Protein AF-A0A9D4E844-F1 (afdb_monomer_lite)

Organism: Dreissena polymorpha (NCBI:txid45954)

Radius of gyration: 20.9 Å; chains: 1; bounding box: 49×48×36 Å

Sequence (82 aa):
MICHIARHLSYVFYYLIKQKLKEENAAKQEEYGFCIMDSHREKIGNFRIEPPSLFRGRGEHPKQGMLKRRVQPEDVIINCSK

Structure (mmCIF, N/CA/C/O backbone):
data_AF-A0A9D4E844-F1
#
_entry.id   AF-A0A9D4E844-F1
#
loop_
_atom_site.group_PDB
_atom_site.id
_atom_site.type_symbol
_atom_site.label_atom_id
_atom_site.label_alt_id
_atom_site.label_comp_id
_atom_site.label_asym_id
_atom_site.label_entity_id
_atom_site.lab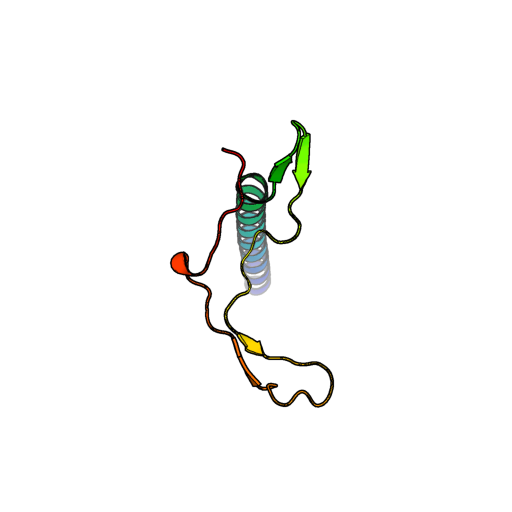el_seq_id
_atom_site.pdbx_PDB_ins_code
_atom_site.Cartn_x
_atom_site.Cartn_y
_atom_site.Cartn_z
_atom_site.occupancy
_atom_site.B_iso_or_equiv
_atom_site.auth_seq_id
_atom_site.auth_comp_id
_atom_site.auth_asym_id
_atom_site.auth_atom_id
_atom_site.pdbx_PDB_model_num
ATOM 1 N N . MET A 1 1 ? 27.456 32.301 15.784 1.00 62.09 1 MET A N 1
ATOM 2 C CA . MET A 1 1 ? 26.135 32.124 16.439 1.00 62.09 1 MET A CA 1
ATOM 3 C C . MET A 1 1 ? 24.992 31.942 15.433 1.00 62.09 1 MET A C 1
ATOM 5 O O . MET A 1 1 ? 24.251 30.980 15.576 1.00 62.09 1 MET A O 1
ATOM 9 N N . ILE A 1 2 ? 24.895 32.755 14.370 1.00 62.69 2 ILE A N 1
ATOM 10 C CA . ILE A 1 2 ? 23.823 32.666 13.348 1.00 62.69 2 ILE A CA 1
ATOM 11 C C . ILE A 1 2 ? 23.762 31.292 12.632 1.00 62.69 2 ILE A C 1
ATOM 13 O O . ILE A 1 2 ? 22.685 30.712 12.518 1.00 62.69 2 ILE A O 1
ATOM 17 N N . CYS A 1 3 ? 24.901 30.688 12.255 1.00 62.12 3 CYS A N 1
ATOM 18 C CA . CYS A 1 3 ? 24.921 29.348 11.633 1.00 62.12 3 CYS A CA 1
ATOM 19 C C . CYS A 1 3 ? 24.419 28.208 12.539 1.00 62.12 3 CYS A C 1
ATOM 21 O O . CYS A 1 3 ? 23.899 27.212 12.039 1.00 62.12 3 CYS A O 1
ATOM 23 N N . HIS A 1 4 ? 24.572 28.326 13.861 1.00 67.12 4 HIS A N 1
ATOM 24 C CA . HIS A 1 4 ? 24.136 27.282 14.796 1.00 67.12 4 HIS A CA 1
ATOM 25 C C . HIS A 1 4 ? 22.613 27.293 14.973 1.00 67.12 4 HIS A C 1
ATOM 27 O O . HIS A 1 4 ? 21.984 26.237 15.002 1.00 67.12 4 HIS A O 1
ATOM 33 N N . ILE A 1 5 ? 22.021 28.491 15.005 1.00 73.62 5 ILE A N 1
ATOM 34 C CA . ILE A 1 5 ? 20.569 28.689 15.091 1.00 73.62 5 ILE A CA 1
ATOM 35 C C . ILE A 1 5 ? 19.885 28.169 13.815 1.00 73.62 5 ILE A C 1
ATOM 37 O O . ILE A 1 5 ? 18.904 27.432 13.901 1.00 73.62 5 ILE A O 1
ATOM 41 N N . ALA A 1 6 ? 20.451 28.449 12.634 1.00 72.38 6 ALA A N 1
ATOM 42 C CA . ALA A 1 6 ? 19.923 27.956 11.357 1.00 72.38 6 ALA A CA 1
ATOM 43 C C . ALA A 1 6 ? 19.927 26.415 11.257 1.00 72.38 6 ALA A C 1
ATOM 45 O O . ALA A 1 6 ? 18.957 25.815 10.788 1.00 72.38 6 ALA A O 1
ATOM 46 N N . ARG A 1 7 ? 20.984 25.753 11.751 1.00 75.00 7 ARG A N 1
ATOM 47 C CA . ARG A 1 7 ? 21.058 24.280 11.807 1.00 75.00 7 ARG A CA 1
ATOM 48 C C . ARG A 1 7 ? 20.002 23.684 12.737 1.00 75.00 7 ARG A C 1
ATOM 50 O O . ARG A 1 7 ? 19.389 22.676 12.394 1.00 75.00 7 ARG A O 1
ATOM 57 N N . HIS A 1 8 ? 19.775 24.316 13.888 1.00 78.50 8 HIS A N 1
ATOM 58 C CA . HIS A 1 8 ? 18.782 23.855 14.854 1.00 78.50 8 HIS A CA 1
ATOM 59 C C . HIS A 1 8 ? 17.350 23.993 14.312 1.00 78.50 8 HIS A C 1
ATOM 61 O O . HIS A 1 8 ? 16.564 23.053 14.435 1.00 78.50 8 HIS A O 1
ATOM 67 N N . LEU A 1 9 ? 17.020 25.118 13.671 1.00 79.62 9 LEU A N 1
ATOM 68 C CA . LEU A 1 9 ? 15.708 25.339 13.049 1.00 79.62 9 LEU A CA 1
ATOM 69 C C . LEU A 1 9 ? 15.421 24.324 11.934 1.00 79.62 9 LEU A C 1
ATOM 71 O O . LEU A 1 9 ? 14.333 23.755 11.892 1.00 79.62 9 LEU A O 1
ATOM 75 N N . SER A 1 10 ? 16.411 24.035 11.081 1.00 81.81 10 SER A N 1
ATOM 76 C CA . SER A 1 10 ? 16.289 23.018 10.026 1.00 81.81 10 SER A CA 1
ATOM 77 C C . SER A 1 10 ? 16.020 21.618 10.593 1.00 81.81 10 SER A C 1
ATOM 79 O O . SER A 1 10 ? 15.125 20.912 10.128 1.00 81.81 10 SER A O 1
ATOM 81 N N . TYR A 1 11 ? 16.729 21.235 11.659 1.00 84.69 11 TYR A N 1
ATOM 82 C CA . TYR A 1 11 ? 16.540 19.934 12.305 1.00 84.69 11 TYR A CA 1
ATOM 83 C C . TYR A 1 11 ? 15.165 19.801 12.978 1.00 84.69 11 TYR A C 1
ATOM 85 O O . TYR A 1 11 ? 14.508 18.766 12.859 1.00 84.69 11 TYR A O 1
ATOM 93 N N . VAL A 1 12 ? 14.698 20.864 13.642 1.00 87.44 12 VAL A N 1
ATOM 94 C CA . VAL A 1 12 ? 13.359 20.908 14.249 1.00 87.44 12 VAL A CA 1
ATOM 95 C C . VAL A 1 12 ? 12.281 20.800 13.174 1.00 87.44 12 VAL A C 1
ATOM 97 O O . VAL A 1 12 ? 11.357 20.002 13.314 1.00 87.44 12 VAL A O 1
ATOM 100 N N . PHE A 1 13 ? 12.425 21.528 12.065 1.00 88.00 13 PHE A N 1
ATOM 101 C CA . PHE A 1 13 ? 11.484 21.463 10.949 1.00 88.00 13 PHE A CA 1
ATOM 102 C C . PHE A 1 13 ? 11.429 20.065 10.314 1.00 88.00 13 PHE A C 1
ATOM 104 O O . PHE A 1 13 ? 10.344 19.522 10.102 1.00 88.00 13 PHE A O 1
ATOM 111 N N . TYR A 1 14 ? 12.588 19.438 10.095 1.00 89.56 14 TYR A N 1
ATOM 112 C CA . TYR A 1 14 ? 12.671 18.055 9.622 1.00 89.56 14 TYR A CA 1
ATOM 113 C C . TYR A 1 14 ? 11.943 17.081 10.559 1.00 89.56 14 TYR A C 1
ATOM 115 O O . TYR A 1 14 ? 11.176 16.231 10.101 1.00 89.56 14 TYR A O 1
ATOM 123 N N . TYR A 1 15 ? 12.146 17.213 11.873 1.00 89.94 15 TYR A N 1
ATOM 124 C CA . TYR A 1 15 ? 11.508 16.335 12.849 1.00 89.94 15 TYR A CA 1
ATOM 125 C C . TYR A 1 15 ? 9.987 16.517 12.878 1.00 89.94 15 TYR A C 1
ATOM 127 O O . TYR A 1 15 ? 9.259 15.528 12.917 1.00 89.94 15 TYR A O 1
ATOM 135 N N . LEU A 1 16 ? 9.500 17.756 12.778 1.00 93.25 16 LEU A N 1
ATOM 136 C CA . LEU A 1 16 ? 8.068 18.050 12.693 1.00 93.25 16 LEU A CA 1
ATOM 137 C C . LEU A 1 16 ? 7.428 17.432 11.443 1.00 93.25 16 LEU A C 1
ATOM 139 O O . LEU A 1 16 ? 6.380 16.801 11.550 1.00 93.25 16 LEU A O 1
ATOM 143 N N . ILE A 1 17 ? 8.068 17.541 10.273 1.00 93.06 17 ILE A N 1
ATOM 144 C CA . ILE A 1 17 ? 7.588 16.887 9.042 1.00 93.06 17 ILE A CA 1
ATOM 145 C C . ILE A 1 17 ? 7.565 15.367 9.214 1.00 93.06 17 ILE A C 1
ATOM 147 O O . ILE A 1 17 ? 6.588 14.712 8.856 1.00 93.06 17 ILE A O 1
ATOM 151 N N . LYS A 1 18 ? 8.624 14.792 9.792 1.00 93.81 18 LYS A N 1
ATOM 152 C CA . LYS A 1 18 ? 8.712 13.349 10.030 1.00 93.81 18 LYS A CA 1
ATOM 153 C C . LYS A 1 18 ? 7.617 12.852 10.979 1.00 93.81 18 LYS A C 1
ATOM 155 O O . LYS A 1 18 ? 7.077 11.774 10.739 1.00 93.81 18 LYS A O 1
ATOM 160 N N . GLN A 1 19 ? 7.288 13.614 12.025 1.00 94.38 19 GLN A N 1
ATOM 161 C CA . GLN A 1 19 ? 6.194 13.280 12.942 1.00 94.38 19 GLN A CA 1
ATOM 162 C C . GLN A 1 19 ? 4.843 13.324 12.233 1.00 94.38 19 GLN A C 1
ATOM 164 O O . GLN A 1 19 ? 4.132 12.325 12.257 1.00 94.38 19 GLN A O 1
ATOM 169 N N . LYS A 1 20 ? 4.554 14.395 11.483 1.00 94.69 20 LYS A N 1
ATOM 170 C CA . LYS A 1 20 ? 3.324 14.490 10.680 1.00 94.69 20 LYS A CA 1
ATOM 171 C C . LYS A 1 20 ? 3.169 13.314 9.713 1.00 94.69 20 LYS A C 1
ATOM 173 O O . LYS A 1 20 ? 2.132 12.664 9.688 1.00 94.69 20 LYS A O 1
ATOM 178 N N . LEU A 1 21 ? 4.232 12.954 8.987 1.00 93.44 21 LEU A N 1
ATOM 179 C CA . LEU A 1 21 ? 4.219 11.790 8.092 1.00 93.44 21 LEU A CA 1
ATOM 180 C C . LEU A 1 21 ? 3.974 10.475 8.842 1.00 93.44 21 LEU A C 1
ATOM 182 O O . LEU A 1 21 ? 3.357 9.555 8.305 1.00 93.44 21 LEU A O 1
ATOM 186 N N . LYS A 1 22 ? 4.483 10.339 10.069 1.00 93.69 22 LYS A N 1
ATOM 187 C CA . LYS A 1 22 ? 4.260 9.150 10.895 1.00 93.69 22 LYS A CA 1
ATOM 188 C C . LYS A 1 22 ? 2.805 9.069 11.363 1.00 93.69 22 LYS A C 1
ATOM 190 O O . LYS A 1 22 ? 2.226 7.991 11.283 1.00 93.69 22 LYS A O 1
ATOM 195 N N . GLU A 1 23 ? 2.233 10.186 11.798 1.00 94.88 23 GLU A N 1
ATOM 196 C CA . GLU A 1 23 ? 0.832 10.304 12.218 1.00 94.88 23 GLU A CA 1
ATOM 197 C C . GLU A 1 23 ? -0.123 9.985 11.060 1.00 94.88 23 GLU A C 1
ATOM 199 O O . GLU A 1 23 ? -0.992 9.128 11.198 1.00 94.88 23 GLU A O 1
ATOM 204 N N . GLU A 1 24 ? 0.107 10.558 9.876 1.00 93.56 24 GLU A N 1
ATOM 205 C CA . GLU A 1 24 ? -0.675 10.258 8.668 1.00 93.56 24 GLU A CA 1
ATOM 206 C C . GLU A 1 24 ? -0.593 8.777 8.266 1.00 93.56 24 GLU A C 1
ATOM 208 O O . GLU A 1 24 ? -1.579 8.172 7.841 1.00 93.56 24 GLU A O 1
ATOM 213 N N . ASN A 1 25 ? 0.591 8.168 8.386 1.00 91.62 25 ASN A N 1
ATOM 214 C CA . ASN A 1 25 ? 0.762 6.743 8.112 1.00 91.62 25 ASN A CA 1
ATOM 215 C C . ASN A 1 25 ? 0.061 5.863 9.156 1.00 91.62 25 ASN A C 1
ATOM 217 O O . ASN A 1 25 ? -0.446 4.804 8.787 1.00 91.62 25 ASN A O 1
ATOM 221 N N . ALA A 1 26 ? 0.031 6.283 10.423 1.00 91.94 26 ALA A N 1
ATOM 222 C CA . ALA A 1 26 ? -0.659 5.573 11.495 1.00 91.94 26 ALA A CA 1
ATOM 223 C C . ALA A 1 26 ? -2.181 5.630 11.315 1.00 91.94 26 ALA A C 1
ATOM 225 O O . ALA A 1 26 ? -2.823 4.586 11.382 1.00 91.94 26 ALA A O 1
ATOM 226 N N . ALA A 1 27 ? -2.731 6.798 10.969 1.00 93.12 27 ALA A N 1
ATOM 227 C CA . ALA A 1 27 ? -4.153 6.954 10.658 1.00 93.12 27 ALA A CA 1
ATOM 228 C C . ALA A 1 27 ? -4.585 6.022 9.509 1.00 93.12 27 ALA A C 1
ATOM 230 O O . ALA A 1 27 ? -5.534 5.254 9.641 1.00 93.12 27 ALA A O 1
ATOM 231 N N . LYS A 1 28 ? -3.808 5.980 8.416 1.00 91.56 28 LYS A N 1
ATOM 232 C CA . LYS A 1 28 ? -4.061 5.058 7.291 1.00 91.56 28 LYS A CA 1
ATOM 233 C C . LYS A 1 28 ? -3.947 3.583 7.687 1.00 91.56 28 LYS A C 1
ATOM 235 O O . LYS A 1 28 ? -4.650 2.743 7.135 1.00 91.56 28 LYS A O 1
ATOM 240 N N . GLN A 1 29 ? -3.034 3.246 8.597 1.00 90.69 29 GLN A N 1
ATOM 241 C CA . GLN A 1 29 ? -2.876 1.877 9.094 1.00 90.69 29 GLN A CA 1
ATOM 242 C C . GLN A 1 29 ? -4.070 1.449 9.952 1.00 90.69 29 GLN A C 1
ATOM 244 O O . GLN A 1 29 ? -4.448 0.283 9.925 1.00 90.69 29 GLN A O 1
ATOM 249 N N . GLU A 1 30 ? -4.643 2.362 10.729 1.00 89.81 30 GLU A N 1
ATOM 250 C CA . GLU A 1 30 ? -5.814 2.077 11.551 1.00 89.81 30 GLU A CA 1
ATOM 251 C C . GLU A 1 30 ? -7.066 1.848 10.700 1.00 89.81 30 GLU A C 1
ATOM 253 O O . GLU A 1 30 ? -7.811 0.904 10.967 1.00 89.81 30 GLU A O 1
ATOM 258 N N . GLU A 1 31 ? -7.235 2.656 9.651 1.00 90.56 31 GLU A N 1
ATOM 259 C CA . GLU A 1 31 ? -8.367 2.594 8.723 1.00 90.56 31 GLU A CA 1
ATOM 260 C C . GLU A 1 31 ? -8.304 1.371 7.792 1.00 90.56 31 GLU A C 1
ATOM 262 O O . GLU A 1 31 ? -9.267 0.617 7.699 1.00 90.56 31 GLU A O 1
ATOM 267 N N . TYR A 1 32 ? -7.162 1.136 7.131 1.00 92.19 32 TYR A N 1
ATOM 268 C CA . TYR A 1 32 ? -7.037 0.121 6.070 1.00 92.19 32 TYR A CA 1
ATOM 269 C C . TYR A 1 32 ? -6.209 -1.107 6.457 1.00 92.19 32 TYR A C 1
ATOM 271 O O . TYR A 1 32 ? -6.095 -2.049 5.679 1.00 92.19 32 TYR A O 1
ATOM 279 N N . GLY A 1 33 ? -5.556 -1.098 7.618 1.00 91.31 33 GLY A N 1
ATOM 280 C CA . GLY A 1 33 ? -4.622 -2.153 8.017 1.00 91.31 33 GLY A CA 1
ATOM 281 C C . GLY A 1 33 ? -5.258 -3.321 8.761 1.00 91.31 33 GLY A C 1
ATOM 282 O O . GLY A 1 33 ? -4.528 -4.222 9.179 1.00 91.31 33 GLY A O 1
ATOM 283 N N . PHE A 1 34 ? -6.575 -3.308 8.954 1.00 93.31 34 PHE A N 1
ATOM 284 C CA . PHE A 1 34 ? -7.295 -4.329 9.702 1.00 93.31 34 PHE A CA 1
ATOM 285 C C . PHE A 1 34 ? -8.519 -4.807 8.929 1.00 93.31 34 PHE A C 1
ATOM 287 O O . PHE A 1 34 ? -9.220 -4.009 8.315 1.00 93.31 34 PHE A O 1
ATOM 294 N N . CYS A 1 35 ? -8.787 -6.106 8.996 1.00 92.44 35 CYS A N 1
ATOM 295 C CA . CYS A 1 35 ? -10.029 -6.708 8.530 1.00 92.44 35 CYS A CA 1
ATOM 296 C C . CYS A 1 35 ? -10.721 -7.428 9.690 1.00 92.44 35 CYS A C 1
ATOM 298 O O . CYS A 1 35 ? -10.101 -7.748 10.704 1.00 92.44 35 CYS A O 1
ATOM 300 N N . ILE A 1 36 ? -12.022 -7.660 9.543 1.00 92.25 36 ILE A N 1
ATOM 301 C CA . ILE A 1 36 ? -12.783 -8.507 10.459 1.00 92.25 36 ILE A CA 1
ATOM 302 C C . ILE A 1 36 ? -12.924 -9.866 9.781 1.00 92.25 36 ILE A C 1
ATOM 304 O O . ILE A 1 36 ? -13.476 -9.947 8.686 1.00 92.25 36 ILE A O 1
ATOM 308 N N . MET A 1 37 ? -12.416 -10.916 10.418 1.00 91.62 37 MET A N 1
ATOM 309 C CA . MET A 1 37 ? -12.598 -12.302 9.988 1.00 91.62 37 MET A CA 1
ATOM 310 C C . MET A 1 37 ? -13.160 -13.093 11.164 1.00 91.62 37 MET A C 1
ATOM 312 O O . MET A 1 37 ? -12.608 -13.019 12.257 1.00 91.62 37 MET A O 1
ATOM 316 N N . ASP A 1 38 ? -14.275 -13.798 10.966 1.00 89.19 38 ASP A N 1
ATOM 317 C CA . ASP A 1 38 ? -14.920 -14.631 11.994 1.00 89.19 38 ASP A CA 1
ATOM 318 C C . ASP A 1 38 ? -15.106 -13.919 13.353 1.00 89.19 38 ASP A C 1
ATOM 320 O O . ASP A 1 38 ? -14.860 -14.483 14.415 1.00 89.19 38 ASP A O 1
ATOM 324 N N . SER A 1 39 ? -15.532 -12.648 13.318 1.00 88.44 39 SER A N 1
ATOM 325 C CA . SER A 1 39 ? -15.709 -11.753 14.482 1.00 88.44 39 SER A CA 1
ATOM 326 C C . SER A 1 39 ? -14.424 -11.284 15.185 1.00 88.44 39 SER A C 1
ATOM 328 O O . SER A 1 39 ? -14.501 -10.533 16.158 1.00 88.44 39 SER A O 1
ATOM 330 N N . HIS A 1 40 ? -13.245 -11.644 14.679 1.00 91.38 40 HIS A N 1
ATOM 331 C CA . HIS A 1 40 ? -11.952 -11.186 15.184 1.00 91.38 40 HIS A CA 1
ATOM 332 C C . HIS A 1 40 ? -11.343 -10.103 14.288 1.00 91.38 40 HIS A C 1
ATOM 334 O O . HIS A 1 40 ? -11.467 -10.132 13.063 1.00 91.38 40 HIS A O 1
ATOM 340 N N . ARG A 1 41 ? -10.675 -9.120 14.909 1.00 92.06 41 ARG A N 1
ATOM 341 C CA . ARG A 1 41 ? -9.943 -8.067 14.194 1.00 92.06 41 ARG A CA 1
ATOM 342 C C . ARG A 1 41 ? -8.535 -8.557 13.883 1.00 92.06 41 ARG A C 1
ATOM 344 O O . ARG A 1 41 ? -7.684 -8.599 14.768 1.00 92.06 41 ARG A O 1
ATOM 351 N N . GLU A 1 42 ? -8.296 -8.854 12.619 1.00 92.69 42 GLU A N 1
ATOM 352 C CA . GLU A 1 42 ? -7.026 -9.369 12.128 1.00 92.69 42 GLU A CA 1
ATOM 353 C C . GLU A 1 42 ? -6.234 -8.287 11.400 1.00 92.69 42 GLU A C 1
ATOM 355 O O . GLU A 1 42 ? -6.787 -7.382 10.765 1.00 92.69 42 GLU A O 1
ATOM 360 N N . LYS A 1 43 ? -4.906 -8.354 11.516 1.00 92.56 43 LYS A N 1
ATOM 361 C CA . LYS A 1 43 ? -4.007 -7.398 10.866 1.00 92.56 43 LYS A CA 1
ATOM 362 C C . LYS A 1 43 ? -3.717 -7.839 9.434 1.00 92.56 43 LYS A C 1
ATOM 364 O O . LYS A 1 43 ? -3.210 -8.932 9.200 1.00 92.56 43 LYS A O 1
ATOM 369 N N . ILE A 1 44 ? -3.942 -6.941 8.482 1.00 93.69 44 ILE A N 1
ATOM 370 C CA . ILE A 1 44 ? -3.638 -7.169 7.068 1.00 93.69 44 ILE A CA 1
ATOM 371 C C . ILE A 1 44 ? -2.130 -6.998 6.839 1.00 93.69 44 ILE A C 1
ATOM 373 O O . ILE A 1 44 ? -1.526 -6.027 7.302 1.00 93.69 44 ILE A O 1
ATOM 377 N N . GLY A 1 45 ? -1.519 -7.929 6.097 1.00 89.75 45 GLY A N 1
ATOM 378 C CA . GLY A 1 45 ? -0.100 -7.869 5.728 1.00 89.75 45 GLY A CA 1
ATOM 379 C C . GLY A 1 45 ? 0.214 -6.696 4.793 1.00 89.75 45 GLY A C 1
ATOM 380 O O . GLY A 1 45 ? 0.864 -5.732 5.194 1.00 89.75 45 GLY A O 1
ATOM 381 N N . ASN A 1 46 ? -0.289 -6.752 3.556 1.00 91.62 46 ASN A N 1
ATOM 382 C CA . ASN A 1 46 ? -0.066 -5.724 2.537 1.00 91.62 46 ASN A CA 1
ATOM 383 C C . ASN A 1 46 ? -1.398 -5.106 2.095 1.00 91.62 46 ASN A C 1
ATOM 385 O O . ASN A 1 46 ? -2.041 -5.602 1.178 1.00 91.62 46 ASN A O 1
ATOM 389 N N . PHE A 1 47 ? -1.787 -3.994 2.718 1.00 92.62 47 PHE A N 1
ATOM 390 C CA . PHE A 1 47 ? -2.950 -3.196 2.292 1.00 92.62 47 PHE A CA 1
ATOM 391 C C . PHE A 1 47 ? -2.595 -2.145 1.225 1.00 92.62 47 PHE A C 1
ATOM 393 O O . PHE A 1 47 ? -3.470 -1.540 0.613 1.00 92.62 47 PHE A O 1
ATOM 400 N N . ARG A 1 48 ? -1.298 -1.897 0.998 1.00 91.69 48 ARG A N 1
ATOM 401 C CA . ARG A 1 48 ? -0.810 -0.965 -0.024 1.00 91.69 48 ARG A CA 1
ATOM 402 C C . ARG A 1 48 ? -0.517 -1.725 -1.309 1.00 91.69 48 ARG A C 1
ATOM 404 O O . ARG A 1 48 ? 0.271 -2.669 -1.301 1.00 91.69 48 ARG A O 1
ATOM 411 N N . ILE A 1 49 ? -1.110 -1.267 -2.403 1.00 93.19 49 ILE A N 1
ATOM 412 C CA . ILE A 1 49 ? -0.854 -1.792 -3.745 1.00 93.19 49 ILE A CA 1
ATOM 413 C C . ILE A 1 49 ? 0.594 -1.486 -4.154 1.00 93.19 49 ILE A C 1
ATOM 415 O O . ILE A 1 49 ? 1.127 -0.415 -3.844 1.00 93.19 49 ILE A O 1
ATOM 419 N N . GLU A 1 50 ? 1.232 -2.426 -4.860 1.00 92.06 50 GLU A N 1
ATOM 420 C CA . GLU A 1 50 ? 2.574 -2.218 -5.406 1.00 92.06 50 GLU A CA 1
ATOM 421 C C . GLU A 1 50 ? 2.586 -1.005 -6.357 1.00 92.06 50 GLU A C 1
ATOM 423 O O . GLU A 1 50 ? 1.786 -0.941 -7.297 1.00 92.06 50 GLU A O 1
ATOM 428 N N . PRO A 1 51 ? 3.491 -0.030 -6.160 1.00 93.75 51 PRO A N 1
ATOM 429 C CA . PRO A 1 51 ? 3.633 1.065 -7.105 1.00 93.75 51 PRO A CA 1
ATOM 430 C C . PRO A 1 51 ? 4.160 0.551 -8.457 1.00 93.75 51 PRO A C 1
ATOM 432 O O . PRO A 1 51 ? 4.876 -0.456 -8.502 1.00 93.75 51 PRO A O 1
ATOM 435 N N . PRO A 1 52 ? 3.872 1.263 -9.564 1.00 95.06 52 PRO A N 1
ATOM 436 C CA . PRO A 1 52 ? 4.469 0.945 -10.857 1.00 95.06 52 PRO A CA 1
ATOM 437 C C . PRO A 1 52 ? 5.998 0.983 -10.756 1.00 95.06 52 PRO A C 1
ATOM 439 O O . PRO A 1 52 ? 6.572 1.892 -10.156 1.00 95.06 52 PRO A O 1
ATOM 442 N N . SER A 1 53 ? 6.658 -0.020 -11.326 1.00 94.00 53 SER A N 1
ATOM 443 C CA . SER A 1 53 ? 8.109 -0.204 -11.223 1.00 94.00 53 SER A CA 1
ATOM 444 C C . SER A 1 53 ? 8.628 -1.064 -12.375 1.00 94.00 53 SER A C 1
ATOM 446 O O . SER A 1 53 ? 7.851 -1.644 -13.128 1.00 94.00 53 SER A O 1
ATOM 448 N N . LEU A 1 54 ? 9.945 -1.181 -12.532 1.00 94.06 54 LEU A N 1
ATOM 449 C CA . LEU A 1 54 ? 10.525 -2.153 -13.457 1.00 94.06 54 LEU A CA 1
ATOM 450 C C . LEU A 1 54 ? 10.520 -3.545 -12.818 1.00 94.06 54 LEU A C 1
ATOM 452 O O . LEU A 1 54 ? 10.809 -3.716 -11.632 1.00 94.06 54 LEU A O 1
ATOM 456 N N . PHE A 1 55 ? 10.199 -4.560 -13.610 1.00 94.88 55 PHE A N 1
ATOM 457 C CA . PHE A 1 55 ? 10.198 -5.943 -13.173 1.00 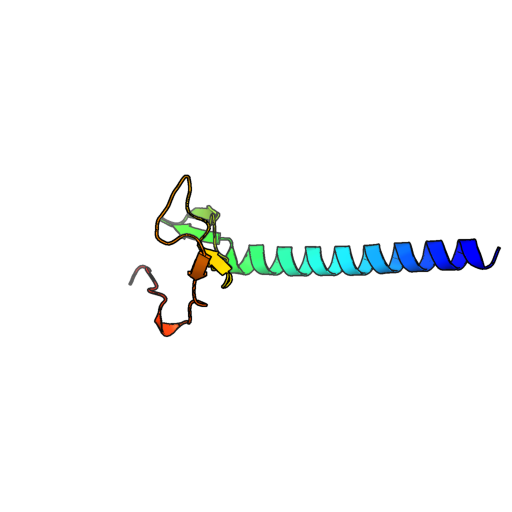94.88 55 PHE A CA 1
ATOM 458 C C . PHE A 1 55 ? 11.631 -6.395 -12.891 1.00 94.88 55 PHE A C 1
ATOM 460 O O . PHE A 1 55 ? 12.462 -6.512 -13.792 1.00 94.88 55 PHE A O 1
ATOM 467 N N . ARG A 1 56 ? 11.923 -6.657 -11.618 1.00 91.12 56 ARG A N 1
ATOM 468 C CA . ARG A 1 56 ? 13.208 -7.187 -11.158 1.00 91.12 56 ARG A CA 1
ATOM 469 C C . ARG A 1 56 ? 13.059 -8.682 -10.898 1.00 91.12 56 ARG A C 1
ATOM 471 O O . ARG A 1 56 ? 12.767 -9.089 -9.776 1.00 91.12 56 ARG A O 1
ATOM 478 N N . GLY A 1 57 ? 13.196 -9.480 -11.957 1.00 91.88 57 GLY A N 1
ATOM 479 C CA . GLY A 1 57 ? 13.245 -10.938 -11.843 1.00 91.88 57 GLY A CA 1
ATOM 480 C C . GLY A 1 57 ? 14.489 -11.402 -11.078 1.00 91.88 57 GLY A C 1
ATOM 481 O O . GLY A 1 57 ? 15.459 -10.658 -10.952 1.00 91.88 57 GLY A O 1
ATOM 482 N N . ARG A 1 58 ? 14.446 -12.617 -10.524 1.00 93.12 58 ARG A N 1
ATOM 483 C CA . ARG A 1 58 ? 15.619 -13.258 -9.904 1.00 93.12 58 ARG A CA 1
ATOM 484 C C . ARG A 1 58 ? 16.379 -14.058 -10.967 1.00 93.12 58 ARG A C 1
ATOM 486 O O . ARG A 1 58 ? 15.737 -14.649 -11.830 1.00 93.12 58 ARG A O 1
ATOM 493 N N . GLY A 1 59 ? 17.709 -14.119 -10.870 1.00 92.88 59 GLY A N 1
ATOM 494 C CA . GLY A 1 59 ? 18.551 -14.803 -11.863 1.00 92.88 59 GLY A CA 1
ATOM 495 C C . GLY A 1 59 ? 18.465 -14.157 -13.251 1.00 92.88 59 GLY A C 1
ATOM 496 O O . GLY A 1 59 ? 18.183 -12.967 -13.359 1.00 92.88 59 GLY A O 1
ATOM 497 N N . GLU A 1 60 ? 18.670 -14.939 -14.311 1.00 91.44 60 GLU A N 1
ATOM 498 C CA . GLU A 1 60 ? 18.535 -14.484 -15.705 1.00 91.44 60 GLU A CA 1
ATOM 499 C C . GLU A 1 60 ? 17.080 -14.565 -16.184 1.00 91.44 60 GLU A C 1
ATOM 501 O O . GLU A 1 60 ? 16.714 -15.342 -17.066 1.00 91.44 60 GLU A O 1
ATOM 506 N N . HIS A 1 61 ? 16.201 -13.783 -15.557 1.00 92.94 61 HIS A N 1
ATOM 507 C CA . HIS A 1 61 ? 14.792 -13.809 -15.921 1.00 92.94 61 HIS A CA 1
ATOM 508 C C . HIS A 1 61 ? 14.558 -13.036 -17.235 1.00 92.94 61 HIS A C 1
ATOM 510 O O . HIS A 1 61 ? 14.804 -11.828 -17.274 1.00 92.94 61 HIS A O 1
ATOM 516 N N . PRO A 1 62 ? 13.967 -13.645 -18.282 1.00 93.25 62 PRO A N 1
ATOM 517 C CA . PRO A 1 62 ? 13.854 -13.036 -19.619 1.00 93.25 62 PRO A CA 1
ATOM 518 C C . PRO A 1 62 ? 12.998 -11.761 -19.653 1.00 93.25 62 PRO A C 1
ATOM 520 O O . PRO A 1 62 ? 13.081 -10.961 -20.575 1.00 93.25 62 PRO A O 1
ATOM 523 N N . LYS A 1 63 ? 12.158 -11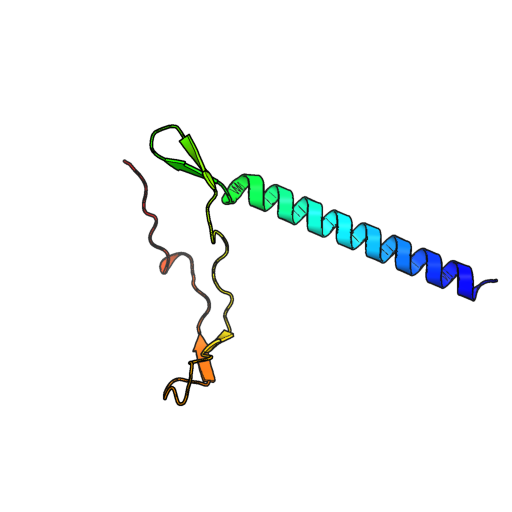.563 -18.632 1.00 92.62 63 LYS A N 1
ATOM 524 C CA . LYS A 1 63 ? 11.290 -10.383 -18.466 1.00 92.62 63 LYS A CA 1
ATOM 525 C C . LYS A 1 63 ? 11.886 -9.287 -17.575 1.00 92.62 63 LYS A C 1
ATOM 527 O O . LYS A 1 63 ? 11.182 -8.343 -17.217 1.00 92.62 63 LYS A O 1
ATOM 532 N N . GLN A 1 64 ? 13.137 -9.428 -17.139 1.00 91.75 64 GLN A N 1
ATOM 533 C CA . GLN A 1 64 ? 13.792 -8.415 -16.319 1.00 91.75 64 GLN A CA 1
ATOM 534 C C . GLN A 1 64 ? 13.849 -7.081 -17.074 1.00 91.75 64 GLN A C 1
ATOM 536 O O . GLN A 1 64 ? 14.202 -7.029 -18.244 1.00 91.75 64 GLN A O 1
ATOM 541 N N . GLY A 1 65 ? 13.452 -5.999 -16.408 1.00 91.12 65 GLY A N 1
ATOM 54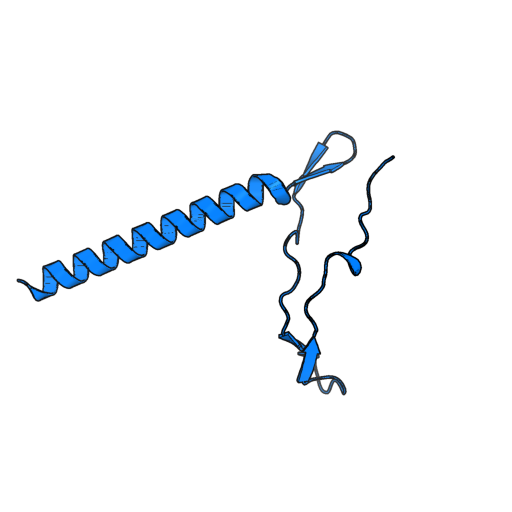2 C CA . GLY A 1 65 ? 13.353 -4.674 -17.020 1.00 91.12 65 GLY A CA 1
ATOM 543 C C . GLY A 1 65 ? 12.020 -4.381 -17.716 1.00 91.12 65 GLY A C 1
ATOM 544 O O . GLY A 1 65 ? 11.807 -3.242 -18.116 1.00 91.12 65 GLY A O 1
ATOM 545 N N . MET A 1 66 ? 11.086 -5.337 -17.811 1.00 94.06 66 MET A N 1
ATOM 546 C CA . MET A 1 66 ? 9.733 -5.037 -18.298 1.00 94.06 66 MET A CA 1
ATOM 547 C C . MET A 1 66 ? 8.982 -4.115 -17.328 1.00 94.06 66 MET A C 1
ATOM 549 O O . MET A 1 66 ? 9.150 -4.201 -16.114 1.00 94.06 66 MET A O 1
ATOM 553 N N . LEU A 1 67 ? 8.116 -3.245 -17.845 1.00 93.75 67 LEU A N 1
ATOM 554 C CA . LEU A 1 67 ? 7.341 -2.316 -17.021 1.00 93.75 67 LEU A CA 1
ATOM 555 C C . LEU A 1 67 ? 6.212 -3.040 -16.264 1.00 93.75 67 LEU A C 1
ATOM 557 O O . LEU A 1 67 ? 5.290 -3.570 -16.887 1.00 93.75 67 LEU A O 1
ATOM 561 N N . LYS A 1 68 ? 6.228 -2.990 -14.926 1.00 93.75 68 LYS A N 1
ATOM 562 C CA . LYS A 1 68 ? 5.040 -3.251 -14.101 1.00 93.75 68 LYS A CA 1
ATOM 563 C C . LYS A 1 68 ? 4.153 -2.004 -14.133 1.00 93.75 68 LYS A C 1
ATOM 565 O O . LYS A 1 68 ? 4.549 -0.942 -13.649 1.00 93.75 68 LYS A O 1
ATOM 570 N N . ARG A 1 69 ? 2.969 -2.128 -14.735 1.00 94.06 69 ARG A N 1
ATOM 571 C CA . ARG A 1 69 ? 1.983 -1.040 -14.840 1.00 94.06 69 ARG A CA 1
ATOM 572 C C . ARG A 1 69 ? 1.358 -0.730 -13.477 1.00 94.06 69 ARG A C 1
ATOM 574 O O . ARG A 1 69 ? 1.385 -1.560 -12.573 1.00 94.06 69 ARG A O 1
ATOM 581 N N . ARG A 1 70 ? 0.807 0.478 -13.341 1.00 95.19 70 ARG A N 1
ATOM 582 C CA . ARG A 1 70 ? 0.013 0.860 -12.169 1.00 95.19 70 ARG A CA 1
ATOM 583 C C . ARG A 1 70 ? -1.316 0.110 -12.222 1.00 95.19 70 ARG A C 1
ATOM 585 O O . ARG A 1 70 ? -1.973 0.150 -13.255 1.00 95.19 70 ARG A O 1
ATOM 592 N N . VAL A 1 71 ? -1.678 -0.520 -11.113 1.00 94.69 71 VAL A N 1
ATOM 593 C CA . VAL A 1 71 ? -2.984 -1.160 -10.923 1.00 94.69 71 VAL A CA 1
ATOM 594 C C . VAL A 1 71 ? -4.042 -0.069 -10.763 1.00 94.69 71 VAL A C 1
ATOM 596 O O . VAL A 1 71 ? -3.847 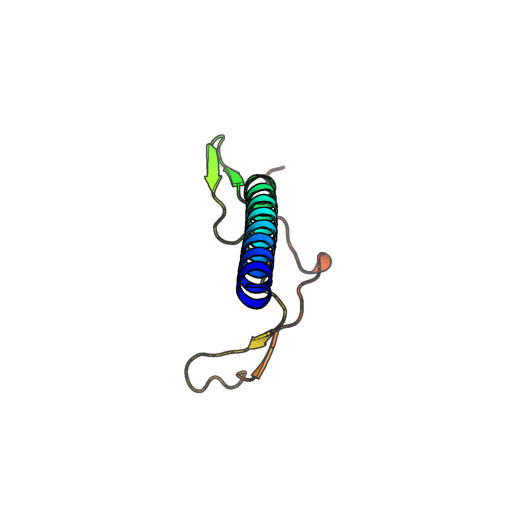0.846 -9.954 1.00 94.69 71 VAL A O 1
ATOM 599 N N . GLN A 1 72 ? -5.113 -0.148 -11.547 1.00 95.81 72 GLN A N 1
ATOM 600 C CA . GLN A 1 72 ? -6.279 0.729 -11.430 1.00 95.81 72 GLN A CA 1
ATOM 601 C C . GLN A 1 72 ? -7.390 0.042 -10.621 1.00 95.81 72 GLN A C 1
ATOM 603 O O . GLN A 1 72 ? -7.334 -1.176 -10.440 1.00 95.81 72 GLN A O 1
ATOM 608 N N . PRO A 1 73 ? -8.395 0.776 -10.107 1.00 94.75 73 PRO A N 1
ATOM 609 C CA . PRO A 1 73 ? -9.504 0.173 -9.367 1.00 94.75 73 PRO A CA 1
ATOM 610 C C . PRO A 1 73 ? -10.230 -0.936 -10.141 1.00 94.75 73 PRO A C 1
ATOM 612 O O . PRO A 1 73 ? -10.672 -1.905 -9.534 1.00 94.75 73 PRO A O 1
ATOM 615 N N . GLU A 1 74 ? -10.304 -0.836 -11.470 1.00 96.06 74 GLU A N 1
ATOM 616 C CA . GLU A 1 74 ? -10.950 -1.825 -12.340 1.00 96.06 74 GLU A CA 1
ATOM 617 C C . GLU A 1 74 ? -10.202 -3.167 -12.382 1.00 96.06 74 GLU A C 1
ATOM 619 O O . GLU A 1 74 ? -10.803 -4.202 -12.663 1.00 96.06 74 GLU A O 1
ATOM 624 N N . ASP A 1 75 ? -8.902 -3.163 -12.076 1.00 94.38 75 ASP A N 1
ATOM 625 C CA . ASP A 1 75 ? -8.072 -4.368 -12.013 1.00 94.38 75 ASP A CA 1
ATOM 626 C C . ASP A 1 75 ? -8.191 -5.089 -10.650 1.00 94.38 75 ASP A C 1
ATOM 628 O O . ASP A 1 75 ? -7.620 -6.168 -10.466 1.00 94.38 75 ASP A O 1
ATOM 632 N N . VAL A 1 76 ? -8.883 -4.494 -9.666 1.00 94.38 76 VAL A N 1
ATOM 633 C 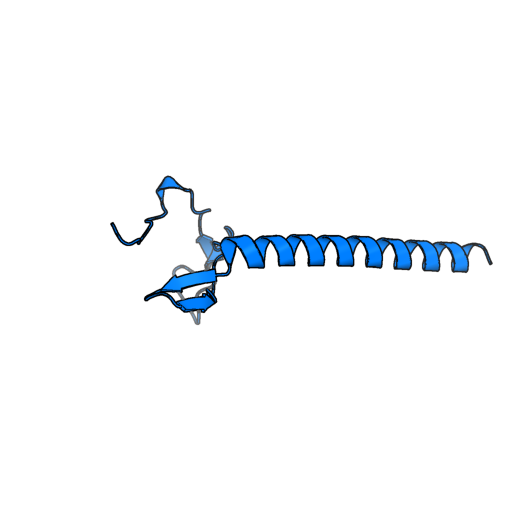CA . VAL A 1 76 ? -8.969 -5.002 -8.287 1.00 94.38 76 VAL A CA 1
ATOM 634 C C . VAL A 1 76 ? -10.268 -5.772 -8.068 1.00 94.38 76 VAL A C 1
ATOM 636 O O . VAL A 1 76 ? -11.366 -5.241 -8.207 1.00 94.38 76 VAL A O 1
ATOM 639 N N . ILE A 1 77 ? -10.141 -7.025 -7.629 1.00 95.31 77 ILE A N 1
ATOM 640 C CA . ILE A 1 77 ? -11.275 -7.867 -7.235 1.00 95.31 77 ILE A CA 1
ATOM 641 C C . ILE A 1 77 ? -11.392 -7.846 -5.709 1.00 95.31 77 ILE A C 1
ATOM 643 O O . ILE A 1 77 ? -10.469 -8.257 -5.004 1.00 95.31 77 ILE A O 1
ATOM 647 N N . ILE A 1 78 ? -12.533 -7.379 -5.197 1.00 94.25 78 ILE A N 1
ATOM 648 C CA . ILE A 1 78 ? -12.833 -7.373 -3.760 1.00 94.25 78 ILE A CA 1
ATOM 649 C C . ILE A 1 78 ? -13.440 -8.722 -3.375 1.00 94.25 78 ILE A C 1
ATOM 651 O O . ILE A 1 78 ? -14.428 -9.155 -3.963 1.00 94.25 78 ILE A O 1
ATOM 655 N N . ASN A 1 79 ? -12.858 -9.369 -2.366 1.00 93.06 79 ASN A N 1
ATOM 656 C CA . ASN A 1 79 ? -13.380 -10.600 -1.784 1.00 93.06 79 ASN A CA 1
ATOM 657 C C . ASN A 1 79 ? -13.949 -10.310 -0.388 1.00 93.06 79 ASN A C 1
ATOM 659 O O . ASN A 1 79 ? -13.185 -10.091 0.553 1.00 93.06 79 ASN A O 1
ATOM 663 N N . CYS A 1 80 ? -15.274 -10.290 -0.258 1.00 92.00 80 CYS A N 1
ATOM 664 C CA . CYS A 1 80 ? -15.983 -10.061 1.001 1.00 92.00 80 CYS A CA 1
ATOM 665 C C . CYS A 1 80 ? -17.150 -11.047 1.178 1.00 92.00 80 CYS A C 1
ATOM 667 O O . CYS A 1 80 ? -17.605 -11.672 0.216 1.00 92.00 80 CYS A O 1
ATOM 669 N N . SER A 1 81 ? -17.624 -11.203 2.421 1.00 89.88 81 SER A N 1
ATOM 670 C CA . SER A 1 81 ? -18.875 -11.914 2.701 1.00 89.88 81 SER A CA 1
ATOM 671 C C . SER A 1 81 ? -20.064 -11.166 2.087 1.00 89.88 81 SER A C 1
ATOM 673 O O . SER A 1 81 ? -19.980 -9.962 1.842 1.00 89.88 81 SER A O 1
ATOM 675 N N . LYS A 1 82 ? -21.161 -11.887 1.838 1.00 81.38 82 LYS A N 1
ATOM 676 C CA . LYS A 1 82 ? -22.422 -11.288 1.381 1.00 81.38 82 LYS A CA 1
ATOM 677 C C . LYS A 1 82 ? -23.045 -10.383 2.436 1.00 81.38 82 LYS A C 1
ATOM 679 O O . LYS A 1 82 ? -22.843 -10.674 3.637 1.00 81.38 82 LYS A O 1
#

pLDDT: mean 89.8, std 7.61, range [62.09, 96.06]

Secondary structure (DSSP, 8-state):
-HHHHHHHHHHHHHHHHHHHHHHHHHHHHHHHSEEEETTEEEE-S--SPPPSEE---SSS-TTTT-EEPPPPGGGPPP----

InterPro domains:
  IPR008336 DNA topoisomerase I, DNA binding, eukaryotic-type [PF02919] (18-82)
  IPR013030 DNA topoisomerase I, DNA binding, N-terminal domain 2 [G3DSA:2.170.11.10] (17-82)
  IPR036202 DNA topoisomerase I, DNA binding, eukaryotic-type, N-terminal domain superfamily [SSF56741] (18-82)
  IPR051062 DNA topoisomerase IB [PTHR10290] (18-82)

Foldseek 3Di:
DVVVVVVVVVVVVVVVVVVVVVVVVVVCCVVQQWDQDPNDTDGHDDSDDDAWDFDCDPDPDPRGRPTDDGDDPVNDDDDDDD